Protein AF-A0A5D2IYI6-F1 (afdb_monomer_lite)

InterPro domains:
  IPR044974 Disease resistance protein, plants [PTHR11017] (22-110)

Organism: Gossypium tomentosum (NCBI:txid34277)

Secondary structure (DSSP, 8-state):
--------------------------HHHHTT-TT--EEE---SSS-TT-----TT--EEE-TT---SS--TT--GGG--EEE-TT---S-S-SS----TT--EEE-TT-

Structure (mmCIF, N/CA/C/O backbone):
data_AF-A0A5D2IYI6-F1
#
_entry.id   AF-A0A5D2IYI6-F1
#
loop_
_atom_site.group_PDB
_atom_site.id
_atom_site.type_symbol
_atom_site.label_atom_id
_atom_site.label_alt_id
_atom_site.label_comp_id
_atom_site.label_asym_id
_atom_site.label_entity_id
_atom_site.label_seq_id
_atom_site.pdbx_PDB_ins_code
_atom_site.Cartn_x
_atom_site.Cartn_y
_atom_site.Cartn_z
_atom_site.occupancy
_atom_site.B_iso_or_equiv
_atom_site.auth_seq_id
_atom_site.auth_comp_id
_atom_site.auth_asym_id
_atom_site.auth_atom_id
_atom_site.pdbx_PDB_model_num
ATOM 1 N N . MET A 1 1 ? 43.545 -12.177 -35.661 1.00 38.75 1 MET A N 1
ATOM 2 C CA . MET A 1 1 ? 42.371 -11.361 -36.034 1.00 38.75 1 MET A CA 1
ATOM 3 C C . MET A 1 1 ? 41.177 -12.155 -35.568 1.00 38.75 1 MET A C 1
ATOM 5 O O . MET A 1 1 ? 40.754 -13.066 -36.266 1.00 38.75 1 MET A O 1
ATOM 9 N N . ASP A 1 2 ? 40.765 -11.906 -34.332 1.00 33.88 2 ASP A N 1
ATOM 10 C CA . ASP A 1 2 ? 39.723 -12.679 -33.669 1.00 33.88 2 ASP A CA 1
ATOM 11 C C . ASP A 1 2 ? 38.344 -12.207 -34.122 1.00 33.88 2 ASP A C 1
ATOM 13 O O . ASP A 1 2 ? 38.047 -11.012 -34.151 1.00 33.88 2 ASP A O 1
ATOM 17 N N . VAL A 1 3 ? 37.524 -13.179 -34.503 1.00 37.53 3 VAL A N 1
ATOM 18 C CA . VAL A 1 3 ? 36.085 -13.038 -34.691 1.00 37.53 3 VAL A CA 1
ATOM 19 C C . VAL A 1 3 ? 35.452 -13.294 -33.328 1.00 37.53 3 VAL A C 1
ATOM 21 O O . VAL A 1 3 ? 35.581 -14.400 -32.815 1.00 37.53 3 VAL A O 1
ATOM 24 N N . VAL A 1 4 ? 34.769 -12.302 -32.754 1.00 38.34 4 VAL A N 1
ATOM 25 C CA . VAL A 1 4 ? 33.789 -12.518 -31.678 1.00 38.34 4 VAL A CA 1
ATOM 26 C C . VAL A 1 4 ? 32.551 -11.664 -31.952 1.00 38.34 4 VAL A C 1
ATOM 28 O O . VAL A 1 4 ? 32.621 -10.567 -32.504 1.00 38.34 4 VAL A O 1
ATOM 31 N N . GLU A 1 5 ? 31.426 -12.287 -31.641 1.00 35.78 5 GLU A N 1
ATOM 32 C CA . GLU A 1 5 ? 30.071 -12.118 -32.137 1.00 35.78 5 GLU A CA 1
ATOM 33 C C . GLU A 1 5 ? 29.397 -10.783 -31.785 1.00 35.78 5 GLU A C 1
ATOM 35 O O . GLU A 1 5 ? 29.663 -10.150 -30.765 1.00 35.78 5 GLU A O 1
ATOM 40 N N . LYS A 1 6 ? 28.471 -10.376 -32.662 1.00 36.03 6 LYS A N 1
ATOM 41 C CA . LYS A 1 6 ? 27.509 -9.299 -32.426 1.00 36.03 6 LYS A CA 1
ATOM 42 C C . LYS A 1 6 ? 26.462 -9.771 -31.417 1.00 36.03 6 LYS A C 1
ATOM 44 O O . LYS A 1 6 ? 25.656 -10.634 -31.749 1.00 36.03 6 LYS A O 1
ATOM 49 N N . GLU A 1 7 ? 26.403 -9.138 -30.253 1.00 35.69 7 GLU A N 1
ATOM 50 C CA . GLU A 1 7 ? 25.187 -9.137 -29.439 1.00 35.69 7 GLU A CA 1
ATOM 51 C C . GLU A 1 7 ? 24.286 -7.974 -29.875 1.00 35.69 7 GLU A C 1
ATOM 53 O O . GLU A 1 7 ? 24.538 -6.803 -29.584 1.00 35.69 7 GLU A O 1
ATOM 58 N N . GLU A 1 8 ? 23.224 -8.306 -30.608 1.00 44.66 8 GLU A N 1
ATOM 59 C CA . GLU A 1 8 ? 22.099 -7.411 -30.867 1.00 44.66 8 GLU A CA 1
ATOM 60 C C . GLU A 1 8 ? 21.255 -7.284 -29.593 1.00 44.66 8 GLU A C 1
ATOM 62 O O . GLU A 1 8 ? 20.303 -8.029 -29.364 1.00 44.66 8 GLU A O 1
ATOM 67 N N . THR A 1 9 ? 21.591 -6.316 -28.743 1.00 38.66 9 THR A N 1
ATOM 68 C CA . THR A 1 9 ? 20.675 -5.878 -27.688 1.00 38.66 9 THR A CA 1
ATOM 69 C C . THR A 1 9 ? 19.646 -4.940 -28.314 1.00 38.66 9 THR A C 1
ATOM 71 O O . THR A 1 9 ? 19.942 -3.809 -28.697 1.00 38.66 9 THR A O 1
ATOM 74 N N . LEU A 1 10 ? 18.416 -5.434 -28.484 1.00 42.59 10 LEU A N 1
ATOM 75 C CA . LEU A 1 10 ? 17.282 -4.612 -28.902 1.00 42.59 10 LEU A CA 1
ATOM 76 C C . LEU A 1 10 ? 17.174 -3.405 -27.954 1.00 42.59 10 LEU A C 1
ATOM 78 O O . LEU A 1 10 ? 17.093 -3.615 -26.740 1.00 42.59 10 LEU A O 1
ATOM 82 N N . PRO A 1 11 ? 17.149 -2.156 -28.456 1.00 41.75 11 PRO A N 1
ATOM 83 C CA . PRO A 1 11 ? 16.987 -0.995 -27.600 1.00 41.75 11 PRO A CA 1
ATOM 84 C C . PRO A 1 11 ? 15.583 -1.051 -27.003 1.00 41.75 11 PRO A C 1
ATOM 86 O O . PRO A 1 11 ? 14.588 -0.725 -27.653 1.00 41.75 11 PRO A O 1
ATOM 89 N N . PHE A 1 12 ? 15.497 -1.502 -25.751 1.00 47.94 12 PHE A N 1
ATOM 90 C CA . PHE A 1 12 ? 14.331 -1.293 -24.912 1.00 47.94 12 PHE A CA 1
ATOM 91 C C . PHE A 1 12 ? 14.105 0.212 -24.893 1.00 47.94 12 PHE A C 1
ATOM 93 O O . PHE A 1 12 ? 14.939 0.927 -24.352 1.00 47.94 12 PHE A O 1
ATOM 100 N N . LEU A 1 13 ? 13.053 0.666 -25.579 1.00 42.62 13 LEU A N 1
ATOM 101 C CA . LEU A 1 13 ? 12.729 2.061 -25.871 1.00 42.62 13 LEU A CA 1
ATOM 102 C C . LEU A 1 13 ? 13.148 2.997 -24.733 1.00 42.62 13 LEU A C 1
ATOM 104 O O . LEU A 1 13 ? 12.374 3.265 -23.808 1.00 42.62 13 LEU A O 1
ATOM 108 N N . GLU A 1 14 ? 14.365 3.532 -24.822 1.00 41.06 14 GLU A N 1
ATOM 109 C CA . GLU A 1 14 ? 14.847 4.567 -23.924 1.00 41.06 14 GLU A CA 1
ATOM 110 C C . GLU A 1 14 ? 14.229 5.867 -24.427 1.00 41.06 14 GLU A C 1
ATOM 112 O O . GLU A 1 14 ? 14.829 6.718 -25.081 1.00 41.06 14 GLU A O 1
ATOM 117 N N . THR A 1 15 ? 12.916 5.937 -24.224 1.00 43.59 15 THR A N 1
ATOM 118 C CA . THR A 1 15 ? 12.101 7.075 -24.596 1.00 43.59 15 THR A CA 1
ATOM 119 C C . THR A 1 15 ? 12.591 8.193 -23.699 1.00 43.59 15 THR A C 1
ATOM 121 O O . THR A 1 15 ? 12.382 8.147 -22.487 1.00 43.59 15 THR A O 1
ATOM 124 N N . LYS A 1 16 ? 13.321 9.145 -24.284 1.00 44.69 16 LYS A N 1
ATOM 125 C CA . LYS A 1 16 ? 13.844 10.343 -23.627 1.00 44.69 16 LYS A CA 1
ATOM 126 C C . LYS A 1 16 ? 12.696 11.024 -22.875 1.00 44.69 16 LYS A C 1
ATOM 128 O O . LYS A 1 16 ? 11.877 11.712 -23.477 1.00 44.69 16 LYS A O 1
ATOM 133 N N . ARG A 1 17 ? 12.593 10.754 -21.569 1.00 51.78 17 ARG A N 1
ATOM 134 C CA . ARG A 1 17 ? 11.509 11.250 -20.718 1.00 51.78 17 ARG A CA 1
ATOM 135 C C . ARG A 1 17 ? 11.714 12.746 -20.530 1.00 51.78 17 ARG A C 1
ATOM 137 O O . ARG A 1 17 ? 12.689 13.167 -19.910 1.00 51.78 17 ARG A O 1
ATOM 144 N N . GLU A 1 18 ? 10.806 13.548 -21.074 1.00 49.91 18 GLU A N 1
ATOM 145 C CA . GLU A 1 18 ? 10.661 14.942 -20.661 1.00 49.91 18 GLU A CA 1
ATOM 146 C C . GLU A 1 18 ? 10.465 15.002 -19.141 1.00 49.91 18 GLU A C 1
ATOM 148 O O . GLU A 1 18 ? 9.855 14.110 -18.544 1.00 49.91 18 GLU A O 1
ATOM 153 N N . SER A 1 19 ? 11.014 16.036 -18.501 1.00 53.44 19 SER A N 1
ATOM 154 C CA . SER A 1 19 ? 10.959 16.194 -17.051 1.00 53.44 19 SER A CA 1
ATOM 155 C C . SER A 1 19 ? 9.503 16.190 -16.569 1.00 53.44 19 SER A C 1
ATOM 157 O O . SER A 1 19 ? 8.701 17.090 -16.813 1.00 53.44 19 SER A O 1
ATOM 159 N N . SER A 1 20 ? 9.150 15.101 -15.893 1.00 53.44 20 SER A N 1
ATOM 160 C CA . SER A 1 20 ? 7.797 14.775 -15.469 1.00 53.44 20 SER A CA 1
ATOM 161 C C . SER A 1 20 ? 7.218 15.841 -14.535 1.00 53.44 20 SER A C 1
ATOM 163 O O . SER A 1 20 ? 7.821 16.160 -13.506 1.00 53.44 20 SER A O 1
ATOM 165 N N . LYS A 1 21 ? 5.988 16.302 -14.806 1.00 48.00 21 LYS A N 1
ATOM 166 C CA . LYS A 1 21 ? 5.118 16.861 -13.759 1.00 48.00 21 LYS A CA 1
ATOM 167 C C . LYS A 1 21 ? 4.934 15.776 -12.699 1.00 48.00 21 LYS A C 1
ATOM 169 O O . LYS A 1 21 ? 4.194 14.823 -12.922 1.00 48.00 21 LYS A O 1
ATOM 174 N N . MET A 1 22 ? 5.667 15.894 -11.596 1.00 48.09 22 MET A N 1
ATOM 175 C CA . MET A 1 22 ? 5.632 14.968 -10.468 1.00 48.09 22 MET A CA 1
ATOM 176 C C . MET A 1 22 ? 4.182 14.829 -9.990 1.00 48.09 22 MET A C 1
ATOM 178 O O . MET A 1 22 ? 3.576 15.852 -9.655 1.00 48.09 22 MET A O 1
ATOM 182 N N . LEU A 1 23 ? 3.624 13.607 -9.917 1.00 55.88 23 LEU A N 1
ATOM 183 C CA . LEU A 1 23 ? 2.430 13.371 -9.095 1.00 55.88 23 LEU A CA 1
ATOM 184 C C . LEU A 1 23 ? 2.854 13.528 -7.638 1.00 55.88 23 LEU A C 1
ATOM 186 O O . LEU A 1 23 ? 3.162 12.586 -6.911 1.00 55.88 23 LEU A O 1
ATOM 190 N N . ASN A 1 24 ? 2.955 14.783 -7.244 1.00 55.03 24 ASN A N 1
ATOM 191 C CA . ASN A 1 24 ? 3.388 15.172 -5.941 1.00 55.03 24 ASN A CA 1
ATOM 192 C C . ASN A 1 24 ? 2.163 15.067 -5.044 1.00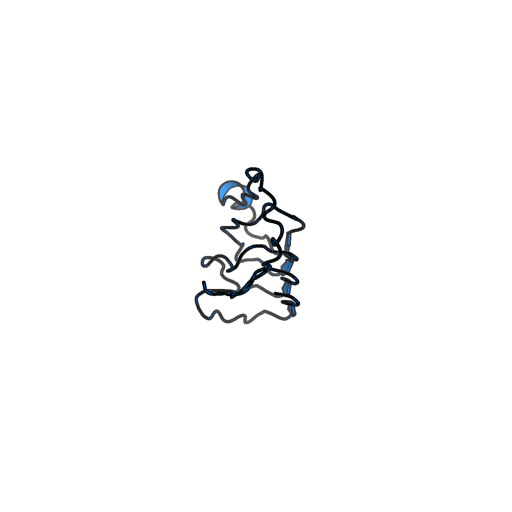 55.03 24 ASN A C 1
ATOM 194 O O . ASN A 1 24 ? 1.480 16.061 -4.799 1.00 55.03 24 ASN A O 1
ATOM 198 N N . LEU A 1 25 ? 1.896 13.861 -4.533 1.00 59.59 25 LEU A N 1
ATOM 199 C CA . LEU A 1 25 ? 1.075 13.688 -3.333 1.00 59.59 25 LEU A CA 1
ATOM 200 C C . LEU A 1 25 ? 1.858 14.238 -2.126 1.00 59.59 25 LEU A C 1
ATOM 202 O O . LEU A 1 25 ? 2.089 13.539 -1.141 1.00 59.59 25 LEU A O 1
ATOM 206 N N . ARG A 1 26 ? 2.361 15.477 -2.253 1.00 54.03 26 ARG A N 1
ATOM 207 C CA . ARG A 1 26 ? 3.092 16.197 -1.223 1.00 54.03 26 ARG A CA 1
ATOM 208 C C . ARG A 1 26 ? 2.184 16.165 -0.011 1.00 54.03 26 ARG A C 1
ATOM 210 O O . ARG A 1 26 ? 0.979 16.416 -0.128 1.00 54.03 26 ARG A O 1
ATOM 217 N N . VAL A 1 27 ? 2.780 15.823 1.123 1.00 55.66 27 VAL A N 1
ATOM 218 C CA . VAL A 1 27 ? 2.101 15.732 2.414 1.00 55.66 27 VAL A CA 1
ATOM 219 C C . VAL A 1 27 ? 1.186 16.941 2.600 1.00 55.66 27 VAL A C 1
ATOM 221 O O . VAL A 1 27 ? 0.050 16.777 2.996 1.00 55.66 27 VAL A O 1
ATOM 224 N N . ASP A 1 28 ? 1.583 18.134 2.175 1.00 59.44 28 ASP A N 1
ATOM 225 C CA . ASP A 1 28 ? 0.810 19.364 2.363 1.00 59.44 28 ASP A CA 1
ATOM 226 C C . ASP A 1 28 ? -0.551 19.371 1.637 1.00 59.44 28 ASP A C 1
ATOM 228 O O . ASP A 1 28 ? -1.544 19.820 2.207 1.00 59.44 28 ASP A O 1
ATOM 232 N N . THR A 1 29 ? -0.639 18.827 0.415 1.00 62.03 29 THR A N 1
ATOM 233 C CA . THR A 1 29 ? -1.886 18.828 -0.375 1.00 62.03 29 THR A CA 1
ATOM 234 C C . THR A 1 29 ? -2.888 17.803 0.148 1.00 62.03 29 THR A C 1
ATOM 236 O O . THR A 1 29 ? -4.086 18.075 0.188 1.00 62.03 29 THR A O 1
ATOM 239 N N . PHE A 1 30 ? -2.407 16.641 0.596 1.00 66.25 30 PHE A N 1
ATOM 240 C CA . PHE A 1 30 ? -3.275 15.539 1.014 1.00 66.25 30 PHE A CA 1
ATOM 241 C C . PHE A 1 30 ? -3.251 15.243 2.519 1.00 66.25 30 PHE A C 1
ATOM 243 O O . PHE A 1 30 ? -4.021 14.408 2.980 1.00 66.25 30 PHE A O 1
ATOM 250 N N . SER A 1 31 ? -2.453 15.947 3.322 1.00 67.38 31 SER A N 1
ATOM 251 C CA . SER A 1 31 ? -2.386 15.788 4.791 1.00 67.38 31 SER A CA 1
ATOM 252 C C . SER A 1 31 ? -3.741 15.986 5.460 1.00 67.38 31 SER A C 1
ATOM 254 O O . SER A 1 31 ? -4.010 15.417 6.518 1.00 67.38 31 SER A O 1
ATOM 256 N N . LYS A 1 32 ? -4.617 16.779 4.833 1.00 72.69 32 LYS A N 1
ATOM 257 C CA . LYS A 1 32 ? -5.996 16.990 5.280 1.00 72.69 32 LYS A CA 1
ATOM 258 C C . LYS A 1 32 ? -6.907 15.794 4.976 1.00 72.69 32 LYS A C 1
ATOM 260 O O . LYS A 1 32 ? -7.912 15.613 5.657 1.00 72.69 32 LYS A O 1
ATOM 265 N N . MET A 1 33 ? -6.553 14.939 4.016 1.00 79.88 33 MET A N 1
ATOM 266 C CA . MET A 1 33 ? -7.313 13.750 3.610 1.00 79.88 33 MET A CA 1
ATOM 267 C C . MET A 1 33 ? -6.964 12.535 4.479 1.00 79.88 33 MET A C 1
ATOM 269 O O . MET A 1 33 ? -6.586 11.474 3.990 1.00 79.88 33 MET A O 1
ATOM 273 N N . LYS A 1 34 ? -7.123 12.689 5.797 1.00 78.06 34 LYS A N 1
ATOM 274 C CA . LYS A 1 34 ? -6.786 11.658 6.795 1.00 78.06 34 LYS A CA 1
ATOM 275 C C . LYS A 1 34 ? -7.591 10.364 6.639 1.00 78.06 34 LYS A C 1
ATOM 277 O O . LYS A 1 34 ? -7.131 9.313 7.054 1.00 78.06 34 LYS A O 1
ATOM 282 N N . ASN A 1 35 ? -8.759 10.442 6.003 1.00 86.50 35 ASN A N 1
ATOM 283 C CA . ASN A 1 35 ? -9.688 9.325 5.832 1.00 86.50 35 ASN A CA 1
ATOM 284 C C . ASN A 1 35 ? -9.703 8.780 4.396 1.00 86.50 35 ASN A C 1
ATOM 286 O O . ASN A 1 35 ? -10.723 8.245 3.957 1.00 86.50 35 ASN A O 1
ATOM 290 N N . LEU A 1 36 ? -8.627 8.955 3.618 1.00 89.69 36 LEU A N 1
ATOM 291 C CA . LEU A 1 36 ? -8.581 8.381 2.276 1.00 89.69 36 LEU A CA 1
ATOM 292 C C . LEU A 1 36 ? -8.478 6.854 2.367 1.00 89.69 36 LEU A C 1
ATOM 294 O O . LEU A 1 36 ? -7.457 6.308 2.773 1.00 89.69 36 LEU A O 1
ATOM 298 N N . ARG A 1 37 ? -9.551 6.170 1.961 1.00 94.94 37 ARG A N 1
ATOM 299 C CA . ARG A 1 37 ? -9.655 4.702 2.031 1.00 94.94 37 ARG A CA 1
ATOM 300 C C . ARG A 1 37 ? -9.454 4.019 0.685 1.00 94.94 37 ARG A C 1
ATOM 302 O O . ARG A 1 37 ? -9.133 2.836 0.662 1.00 94.94 37 ARG A O 1
ATOM 309 N N . LEU A 1 38 ? -9.648 4.735 -0.418 1.00 95.38 38 LEU A N 1
ATOM 310 C CA . LEU A 1 38 ? -9.548 4.202 -1.773 1.00 95.38 38 LEU A CA 1
ATOM 311 C C . LEU A 1 38 ? -8.624 5.105 -2.587 1.00 95.38 38 LEU A C 1
ATOM 313 O O . LEU A 1 38 ? -8.854 6.311 -2.661 1.00 95.38 38 LEU A O 1
ATOM 317 N N . LEU A 1 39 ? -7.603 4.517 -3.202 1.00 91.19 39 LEU A N 1
ATOM 318 C CA . LEU A 1 39 ? -6.694 5.205 -4.107 1.00 91.19 39 LEU A CA 1
ATOM 319 C C . LEU A 1 39 ? -6.585 4.392 -5.389 1.00 91.19 39 LEU A C 1
ATOM 321 O O . LEU A 1 39 ? -6.141 3.244 -5.370 1.00 91.19 39 LEU A O 1
ATOM 325 N N . LYS A 1 40 ? -6.985 5.012 -6.497 1.00 91.38 40 LYS A N 1
ATOM 326 C CA . LYS A 1 40 ? -6.805 4.476 -7.840 1.00 91.38 40 LYS A CA 1
ATOM 327 C C . LYS A 1 40 ? -5.938 5.428 -8.646 1.00 91.38 40 LYS A C 1
ATOM 329 O O . LYS A 1 40 ? -6.289 6.595 -8.806 1.00 91.38 40 LYS A O 1
ATOM 334 N N . VAL A 1 41 ? -4.815 4.930 -9.144 1.00 86.69 41 VAL A N 1
ATOM 335 C CA . VAL A 1 41 ? -3.857 5.698 -9.937 1.00 86.69 41 VAL A CA 1
ATOM 336 C C . VAL A 1 41 ? -3.966 5.248 -11.389 1.00 86.69 41 VAL A C 1
ATOM 338 O O . VAL A 1 41 ? -3.667 4.107 -11.723 1.00 86.69 41 VAL A O 1
ATOM 341 N N . LEU A 1 42 ? -4.417 6.159 -12.252 1.00 82.56 42 LEU A N 1
ATOM 342 C CA . LEU A 1 42 ? -4.628 5.927 -13.689 1.00 82.56 42 LEU A CA 1
ATOM 343 C C . LEU A 1 42 ? -3.508 6.519 -14.566 1.00 82.56 42 LEU A C 1
ATOM 345 O O . LEU A 1 42 ? -3.684 6.694 -15.768 1.00 82.56 42 LEU A O 1
ATOM 349 N N . CYS A 1 43 ? -2.377 6.904 -13.973 1.00 69.25 43 CYS A N 1
ATOM 350 C CA . CYS A 1 43 ? -1.342 7.669 -14.663 1.00 69.25 43 CYS A CA 1
ATOM 351 C C . CYS A 1 43 ? -0.356 6.757 -15.407 1.00 69.25 43 CYS A C 1
ATOM 353 O O . CYS A 1 43 ? 0.196 5.836 -14.811 1.00 69.25 43 CYS A O 1
ATOM 355 N N . LEU A 1 44 ? -0.108 7.060 -16.684 1.00 60.69 44 LEU A N 1
ATOM 356 C CA . LEU A 1 44 ? 0.700 6.238 -17.589 1.00 60.69 44 LEU A CA 1
ATOM 357 C C . LEU A 1 44 ? 2.211 6.539 -17.569 1.00 60.69 44 LEU A C 1
ATOM 359 O O . LEU A 1 44 ? 2.959 5.747 -18.131 1.00 60.69 44 LEU A O 1
ATOM 363 N N . SER A 1 45 ? 2.693 7.637 -16.964 1.00 59.78 45 SER A N 1
ATOM 364 C CA . SER A 1 45 ? 4.117 7.997 -17.147 1.00 59.78 45 SER A CA 1
ATOM 365 C C . SER A 1 45 ? 4.820 8.835 -16.065 1.00 59.78 45 SER A C 1
ATOM 367 O O . SER A 1 45 ? 6.012 9.087 -16.212 1.00 59.78 45 SER A O 1
ATOM 369 N N . ASN A 1 46 ? 4.153 9.302 -14.996 1.00 60.00 46 ASN A N 1
ATOM 370 C CA . ASN A 1 46 ? 4.731 10.354 -14.127 1.00 60.00 46 ASN A CA 1
ATOM 371 C C . ASN A 1 46 ? 4.545 10.140 -12.603 1.00 60.00 46 ASN A C 1
ATOM 373 O O . ASN A 1 46 ? 4.587 11.101 -11.826 1.00 60.00 46 ASN A O 1
ATOM 377 N N . CYS A 1 47 ? 4.304 8.906 -12.148 1.00 65.06 47 CYS A N 1
ATOM 378 C CA . CYS A 1 47 ? 4.070 8.608 -10.721 1.00 65.06 47 CYS A CA 1
ATOM 379 C C . CYS A 1 47 ? 5.263 7.935 -10.025 1.00 65.06 47 CYS A C 1
ATOM 381 O O . CYS A 1 47 ? 5.124 7.386 -8.934 1.00 65.06 47 CYS A O 1
ATOM 383 N N . ASP A 1 48 ? 6.439 8.016 -10.638 1.00 63.59 48 ASP A N 1
ATOM 384 C CA . ASP A 1 48 ? 7.652 7.267 -10.286 1.00 63.59 48 ASP A CA 1
ATOM 385 C C . ASP A 1 48 ? 8.237 7.668 -8.922 1.00 63.59 48 ASP A C 1
ATOM 387 O O . ASP A 1 48 ? 9.126 7.003 -8.400 1.00 63.59 48 ASP A O 1
ATOM 391 N N . ASN A 1 49 ? 7.737 8.753 -8.324 1.00 64.69 49 ASN A N 1
ATOM 392 C CA . ASN A 1 49 ? 8.258 9.315 -7.081 1.00 64.69 49 ASN A CA 1
ATOM 393 C C . ASN A 1 49 ? 7.171 9.485 -6.009 1.00 64.69 49 ASN A C 1
ATOM 395 O O . ASN A 1 49 ? 7.098 10.520 -5.340 1.00 64.69 49 ASN A O 1
ATOM 399 N N . LEU A 1 50 ? 6.296 8.485 -5.852 1.00 72.69 50 LEU A N 1
ATOM 400 C CA . LEU A 1 50 ? 5.343 8.470 -4.747 1.00 72.69 50 LEU A CA 1
ATOM 401 C C . LEU A 1 50 ? 6.080 8.264 -3.416 1.00 72.69 50 LEU A C 1
ATOM 403 O O . LEU A 1 50 ? 6.608 7.191 -3.146 1.00 72.69 50 LEU A O 1
ATOM 407 N N . LYS A 1 51 ? 6.079 9.292 -2.562 1.00 73.69 51 LYS A N 1
ATOM 408 C CA . LYS A 1 51 ? 6.774 9.275 -1.260 1.00 73.69 51 LYS A CA 1
ATOM 409 C C . LYS A 1 51 ? 5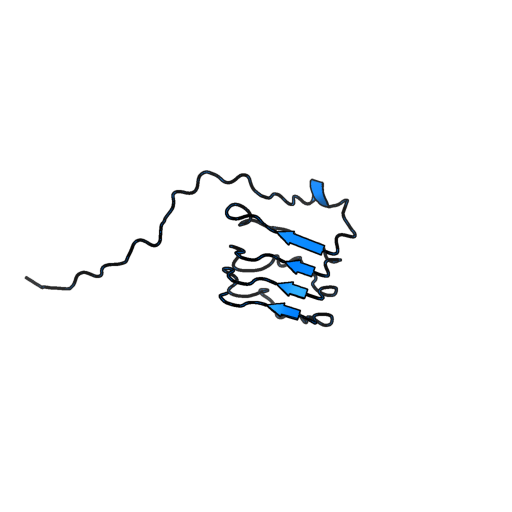.870 8.963 -0.065 1.00 73.69 51 LYS A C 1
ATOM 411 O O . LYS A 1 51 ? 6.363 8.832 1.054 1.00 73.69 51 LYS A O 1
ATOM 416 N N . TYR A 1 52 ? 4.556 8.902 -0.273 1.00 80.19 52 TYR A N 1
ATOM 417 C CA . TYR A 1 52 ? 3.586 8.776 0.809 1.00 80.19 52 TYR A CA 1
ATOM 418 C C . TYR A 1 52 ? 2.334 8.012 0.371 1.00 80.19 52 TYR A C 1
ATOM 420 O O . TYR A 1 52 ? 1.825 8.217 -0.729 1.00 80.19 52 TYR A O 1
ATOM 428 N N . LEU A 1 53 ? 1.832 7.163 1.267 1.00 86.19 53 LEU A N 1
ATOM 429 C CA . LEU A 1 53 ? 0.529 6.504 1.196 1.00 86.19 53 LEU A CA 1
ATOM 430 C C . LEU A 1 53 ? -0.191 6.700 2.537 1.00 86.19 53 LEU A C 1
ATOM 432 O O . LEU A 1 53 ? 0.446 6.823 3.580 1.00 86.19 53 LEU A O 1
ATOM 436 N N . PHE A 1 54 ? -1.520 6.726 2.503 1.00 87.12 54 PHE A N 1
ATOM 437 C CA . PHE A 1 54 ? -2.364 6.990 3.670 1.00 87.12 54 PHE A CA 1
ATOM 438 C C . PHE A 1 54 ? -2.546 5.723 4.503 1.00 87.12 54 PHE A C 1
ATOM 440 O O . PHE A 1 54 ? -2.929 4.694 3.961 1.00 87.12 54 PHE A O 1
ATOM 447 N N . ASN A 1 55 ? -2.365 5.794 5.819 1.00 89.44 55 ASN A N 1
ATOM 448 C CA . ASN A 1 55 ? -2.487 4.614 6.691 1.00 89.44 55 ASN A CA 1
ATOM 449 C C . ASN A 1 55 ? -3.939 4.101 6.834 1.00 89.44 55 ASN A C 1
ATOM 451 O O . ASN A 1 55 ? -4.169 2.947 7.186 1.00 89.44 55 ASN A O 1
ATOM 455 N N . GLU A 1 56 ? -4.936 4.927 6.499 1.00 92.31 56 GLU A N 1
ATOM 456 C CA . GLU A 1 56 ? -6.350 4.519 6.430 1.00 92.31 56 GLU A CA 1
ATOM 457 C C . GLU A 1 56 ? -6.727 3.848 5.098 1.00 92.31 56 GLU A C 1
ATOM 459 O O . GLU A 1 56 ? -7.885 3.464 4.885 1.00 92.31 56 GLU A O 1
ATOM 464 N N . LEU A 1 57 ? -5.762 3.689 4.184 1.00 93.88 57 LEU A N 1
ATOM 465 C CA . LEU A 1 57 ? -6.003 3.125 2.867 1.00 93.88 57 LEU A CA 1
ATOM 466 C C . LEU A 1 57 ? -6.411 1.653 2.969 1.00 93.88 57 LEU A C 1
ATOM 468 O O . LEU A 1 57 ? -5.713 0.816 3.535 1.00 93.88 57 LEU A O 1
ATOM 472 N N . ARG A 1 58 ? -7.554 1.333 2.364 1.00 97.38 58 ARG A N 1
ATOM 473 C CA . ARG A 1 58 ? -8.116 -0.019 2.275 1.00 97.38 58 ARG A CA 1
ATOM 474 C C . ARG A 1 58 ? -7.965 -0.619 0.886 1.00 97.38 58 ARG A C 1
ATOM 476 O O . ARG A 1 58 ? -7.928 -1.838 0.769 1.00 97.38 58 ARG A O 1
ATOM 483 N N . LEU A 1 59 ? -7.885 0.205 -0.152 1.00 97.81 59 LEU A N 1
ATOM 484 C CA . LEU A 1 59 ? -7.683 -0.246 -1.524 1.00 97.81 59 LEU A CA 1
ATOM 485 C C . LEU A 1 59 ? -6.641 0.622 -2.213 1.00 97.81 59 LEU A C 1
ATOM 487 O O . LEU A 1 59 ? -6.799 1.842 -2.277 1.00 97.81 59 LEU A O 1
ATOM 491 N N . LEU A 1 60 ? -5.628 -0.038 -2.768 1.00 94.81 60 LEU A N 1
ATOM 492 C CA . LEU A 1 60 ? -4.670 0.547 -3.695 1.00 94.81 60 LEU A CA 1
ATOM 493 C C . LEU A 1 60 ? -4.806 -0.149 -5.050 1.00 94.81 60 LEU A C 1
ATOM 495 O O . LEU A 1 60 ? -4.494 -1.333 -5.160 1.00 94.81 60 LEU A O 1
ATOM 499 N N . ASP A 1 61 ? -5.264 0.584 -6.062 1.00 94.69 61 ASP A N 1
ATOM 500 C CA . ASP A 1 61 ? -5.294 0.150 -7.462 1.00 94.69 61 ASP A CA 1
ATOM 501 C C . ASP A 1 61 ? -4.324 1.005 -8.273 1.00 94.69 61 ASP A C 1
ATOM 503 O O . ASP A 1 61 ? -4.556 2.191 -8.507 1.00 94.69 61 ASP A O 1
ATOM 507 N N . TRP A 1 62 ? -3.202 0.407 -8.654 1.00 91.62 62 TRP A N 1
ATOM 508 C CA . TRP A 1 62 ? -2.127 1.081 -9.362 1.00 91.62 62 TRP A CA 1
ATOM 509 C C . TRP A 1 62 ? -1.484 0.149 -10.389 1.00 91.62 62 TRP A C 1
ATOM 511 O O . TRP A 1 62 ? -0.323 -0.254 -10.297 1.00 91.62 62 TRP A O 1
ATOM 521 N N . LYS A 1 63 ? -2.280 -0.199 -11.400 1.00 89.69 63 LYS A N 1
ATOM 522 C CA . LYS A 1 63 ? -1.811 -0.911 -12.590 1.00 89.69 63 LYS A CA 1
ATOM 523 C C . LYS A 1 63 ? -0.704 -0.116 -13.294 1.00 89.69 63 LYS A C 1
ATOM 525 O O . LYS A 1 63 ? -0.829 1.098 -13.436 1.00 89.69 63 LYS A O 1
ATOM 530 N N . GLY A 1 64 ? 0.350 -0.785 -13.762 1.00 88.19 64 GLY A N 1
ATOM 531 C CA . GLY A 1 64 ? 1.435 -0.091 -14.471 1.00 88.19 64 GLY A CA 1
ATOM 532 C C . GLY A 1 64 ? 2.379 0.701 -13.565 1.00 88.19 64 GLY A C 1
ATOM 533 O O . GLY A 1 64 ? 3.130 1.534 -14.061 1.00 88.19 64 GLY A O 1
ATOM 534 N N . CYS A 1 65 ? 2.315 0.514 -12.241 1.00 86.62 65 CYS A N 1
ATOM 535 C CA . CYS A 1 65 ? 3.148 1.263 -11.305 1.00 86.62 65 CYS A CA 1
ATOM 536 C C . CYS A 1 65 ? 4.642 1.086 -11.622 1.00 86.62 65 CYS A C 1
ATOM 538 O O . CYS A 1 65 ? 5.121 -0.038 -11.707 1.00 86.62 65 CYS A O 1
ATOM 540 N N . LEU A 1 66 ? 5.379 2.190 -11.762 1.00 85.19 66 LEU A N 1
ATOM 541 C CA . LEU A 1 66 ? 6.803 2.173 -12.116 1.00 85.19 66 LEU A CA 1
ATOM 542 C C . LEU A 1 66 ? 7.739 2.109 -10.892 1.00 85.19 66 LEU A C 1
ATOM 544 O O . LEU A 1 66 ? 8.959 2.123 -11.048 1.00 85.19 66 LEU A O 1
ATOM 548 N N . VAL A 1 67 ? 7.196 2.051 -9.668 1.00 84.81 67 VAL A N 1
ATOM 549 C CA . VAL A 1 67 ? 8.014 1.975 -8.448 1.00 84.81 67 VAL A CA 1
ATOM 550 C C . VAL A 1 67 ? 8.444 0.536 -8.166 1.00 84.81 67 VAL A C 1
ATOM 552 O O . VAL A 1 67 ? 7.656 -0.395 -8.312 1.00 84.81 67 VAL A O 1
ATOM 555 N N . ARG A 1 68 ? 9.683 0.367 -7.693 1.00 88.94 68 ARG A N 1
ATOM 556 C CA . ARG A 1 68 ? 10.238 -0.951 -7.331 1.00 88.94 68 ARG A CA 1
ATOM 557 C C . ARG A 1 68 ? 9.867 -1.415 -5.924 1.00 88.94 68 ARG A C 1
ATOM 559 O O . ARG A 1 68 ? 9.836 -2.614 -5.665 1.00 88.94 68 ARG A O 1
ATOM 566 N N . LEU A 1 69 ? 9.597 -0.461 -5.029 1.00 90.38 69 LEU A N 1
ATOM 567 C CA . LEU A 1 69 ? 9.249 -0.652 -3.617 1.00 90.38 69 LEU A CA 1
ATOM 568 C C . LEU A 1 69 ? 8.173 0.356 -3.208 1.00 90.38 69 LEU A C 1
ATOM 570 O O . LEU A 1 69 ? 8.239 1.522 -3.604 1.00 90.38 69 LEU A O 1
ATOM 574 N N . LEU A 1 70 ? 7.223 -0.059 -2.367 1.00 90.62 70 LEU A N 1
ATOM 575 C CA . LEU A 1 70 ? 6.276 0.875 -1.760 1.00 90.62 70 LEU A CA 1
ATOM 576 C C . LEU A 1 70 ? 6.966 1.718 -0.668 1.00 90.62 70 LEU A C 1
ATOM 578 O O . LEU A 1 70 ? 7.952 1.272 -0.065 1.00 90.62 70 LEU A O 1
ATOM 582 N N . PRO A 1 71 ? 6.447 2.926 -0.371 1.00 87.62 71 PRO A N 1
ATOM 583 C CA . PRO A 1 71 ? 6.996 3.791 0.669 1.00 87.62 71 PRO A CA 1
ATOM 584 C C . PRO A 1 71 ? 7.130 3.073 2.019 1.00 87.62 71 PRO A C 1
ATOM 586 O O . PRO A 1 71 ? 6.188 2.444 2.503 1.00 87.62 71 PRO A O 1
ATOM 589 N N . SER A 1 72 ? 8.300 3.179 2.655 1.00 87.56 72 SER A N 1
ATOM 590 C CA . SER A 1 72 ? 8.588 2.490 3.922 1.00 87.56 72 SER A CA 1
ATOM 591 C C . SER A 1 72 ? 7.771 3.015 5.104 1.00 87.56 72 SER A C 1
ATOM 593 O O . SER A 1 72 ? 7.570 2.275 6.065 1.00 87.56 72 SER A O 1
ATOM 595 N N . ASN A 1 73 ? 7.300 4.261 5.026 1.00 86.12 73 ASN A N 1
ATOM 596 C CA . ASN A 1 73 ? 6.441 4.916 6.014 1.00 86.12 73 ASN A CA 1
ATOM 597 C C . ASN A 1 73 ? 4.968 4.484 5.936 1.00 86.12 73 ASN A C 1
ATOM 599 O O . ASN A 1 73 ? 4.203 4.826 6.836 1.00 86.12 73 ASN A O 1
ATOM 603 N N . PHE A 1 74 ? 4.562 3.762 4.888 1.00 88.88 74 PHE A N 1
ATOM 604 C CA . PHE A 1 74 ? 3.199 3.264 4.767 1.00 88.88 74 PHE A CA 1
ATOM 605 C C . PHE A 1 74 ? 2.948 2.140 5.777 1.00 88.88 74 PHE A C 1
ATOM 607 O O . PHE A 1 74 ? 3.673 1.141 5.791 1.00 88.88 74 PHE A O 1
ATOM 614 N N . GLN A 1 75 ? 1.905 2.300 6.591 1.00 91.25 75 GLN A N 1
ATOM 615 C CA . GLN A 1 75 ? 1.417 1.285 7.524 1.00 91.25 75 GLN A CA 1
ATOM 616 C C . GLN A 1 75 ? 0.193 0.586 6.907 1.00 91.25 75 GLN A C 1
ATOM 618 O O . GLN A 1 75 ? -0.880 1.189 6.835 1.00 91.25 75 GLN A O 1
ATOM 623 N N . PRO A 1 76 ? 0.332 -0.655 6.401 1.00 92.75 76 PRO A N 1
ATOM 624 C CA . PRO A 1 76 ? -0.719 -1.322 5.637 1.00 92.75 76 PRO A CA 1
ATOM 625 C C . PRO A 1 76 ? -1.750 -2.058 6.513 1.00 92.75 76 PRO A C 1
ATOM 627 O O . PRO A 1 76 ? -2.482 -2.904 6.003 1.00 92.75 76 PRO A O 1
ATOM 630 N N . ASP A 1 77 ? -1.846 -1.755 7.812 1.00 94.12 77 ASP A N 1
ATOM 631 C CA . ASP A 1 77 ? -2.708 -2.456 8.781 1.00 94.12 77 ASP A CA 1
ATOM 632 C C . ASP A 1 77 ? -4.197 -2.455 8.401 1.00 94.12 77 ASP A C 1
ATOM 634 O O . ASP A 1 77 ? -4.963 -3.341 8.794 1.00 94.12 77 ASP A O 1
ATOM 638 N N . ASN A 1 78 ? -4.621 -1.458 7.620 1.00 95.50 78 ASN A N 1
ATOM 639 C CA . ASN A 1 78 ? -5.990 -1.304 7.137 1.00 95.50 78 ASN A CA 1
ATOM 640 C C . ASN A 1 78 ? -6.215 -1.791 5.700 1.00 95.50 78 ASN A C 1
ATOM 642 O O . ASN A 1 78 ? -7.363 -1.804 5.240 1.00 95.50 78 ASN A O 1
ATOM 646 N N . LEU A 1 79 ? -5.157 -2.213 5.005 1.00 97.44 79 LEU A N 1
ATOM 647 C CA . LEU A 1 79 ? -5.215 -2.567 3.595 1.00 97.44 79 LEU A CA 1
ATOM 648 C C . LEU A 1 79 ? -6.023 -3.853 3.393 1.00 97.44 79 LEU A C 1
ATOM 650 O O . LEU A 1 79 ? -5.759 -4.882 4.006 1.00 97.44 79 LEU A O 1
ATOM 654 N N . VAL A 1 80 ? -7.015 -3.788 2.508 1.00 98.50 80 VAL A N 1
ATOM 655 C CA . VAL A 1 80 ? -7.916 -4.897 2.162 1.00 98.50 80 VAL A CA 1
ATOM 656 C C . VAL A 1 80 ? -7.634 -5.416 0.756 1.00 98.50 80 VAL A C 1
ATO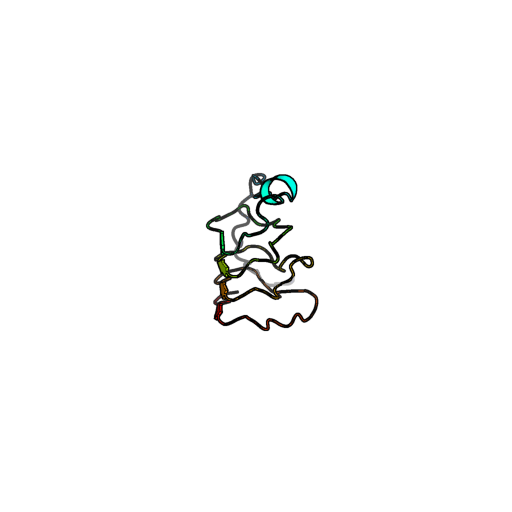M 658 O O . VAL A 1 80 ? -7.684 -6.625 0.538 1.00 98.50 80 VAL A O 1
ATOM 661 N N . ALA A 1 81 ? -7.326 -4.529 -0.190 1.00 98.56 81 ALA A N 1
ATOM 662 C CA . ALA A 1 81 ? -7.034 -4.886 -1.573 1.00 98.56 81 ALA A CA 1
ATOM 663 C C . ALA A 1 81 ? -5.783 -4.166 -2.091 1.00 98.56 81 ALA A C 1
ATOM 665 O O . ALA A 1 81 ? -5.674 -2.942 -1.990 1.00 98.56 81 ALA A O 1
ATOM 666 N N . LEU A 1 82 ? -4.871 -4.938 -2.682 1.00 97.38 82 LEU A N 1
ATOM 667 C CA . LEU A 1 82 ? -3.651 -4.453 -3.321 1.00 97.38 82 LEU A CA 1
ATOM 668 C C . LEU A 1 82 ? -3.604 -4.925 -4.776 1.00 97.38 82 LEU A C 1
ATOM 670 O O . LEU A 1 82 ? -3.367 -6.101 -5.044 1.00 97.38 82 LEU A O 1
ATOM 674 N N . LEU A 1 83 ? -3.841 -4.014 -5.715 1.00 97.25 83 LEU A N 1
ATOM 675 C CA . LE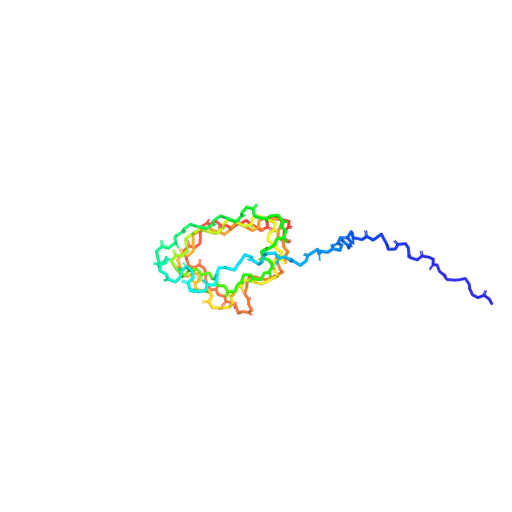U A 1 83 ? -3.897 -4.298 -7.146 1.00 97.25 83 LEU A CA 1
ATOM 676 C C . LEU A 1 83 ? -2.762 -3.543 -7.846 1.00 97.25 83 LEU A C 1
ATOM 678 O O . LEU A 1 83 ? -2.878 -2.358 -8.140 1.00 97.25 83 LEU A O 1
ATOM 682 N N . LEU A 1 84 ? -1.655 -4.239 -8.097 1.00 94.50 84 LEU A N 1
ATOM 683 C CA . LEU A 1 84 ? -0.438 -3.713 -8.723 1.00 94.50 84 LEU A CA 1
ATOM 684 C C . LEU A 1 84 ? -0.089 -4.485 -10.005 1.00 94.50 84 LEU A C 1
ATOM 686 O O . LEU A 1 84 ? 1.081 -4.666 -10.319 1.00 94.50 84 LEU A O 1
ATOM 690 N N . SER A 1 85 ? -1.075 -4.984 -10.750 1.00 94.50 85 SER A N 1
ATOM 691 C CA . SER A 1 85 ? -0.799 -5.752 -11.973 1.00 94.50 85 SER A CA 1
ATOM 692 C C . SER A 1 85 ? 0.023 -4.946 -12.987 1.00 94.50 85 SER A C 1
ATOM 694 O O . SER A 1 85 ? -0.236 -3.753 -13.174 1.00 94.50 85 SER A O 1
ATOM 696 N N . TYR A 1 86 ? 0.932 -5.615 -13.694 1.00 92.25 86 TYR A N 1
ATOM 697 C CA . TYR A 1 86 ? 1.811 -5.051 -14.718 1.00 92.25 86 TYR A CA 1
ATOM 698 C C . TYR A 1 86 ? 2.660 -3.888 -14.188 1.00 92.25 86 TYR A C 1
ATOM 700 O O . TYR A 1 86 ? 2.871 -2.907 -14.893 1.00 92.25 86 TYR A O 1
ATOM 708 N N . SER A 1 87 ? 3.047 -3.949 -12.913 1.00 89.69 87 SER A N 1
ATOM 709 C CA . SER A 1 87 ? 3.933 -2.967 -12.282 1.00 89.69 87 SER A CA 1
ATOM 710 C C . SER A 1 87 ? 5.399 -3.396 -12.375 1.00 89.69 87 SER A C 1
ATOM 712 O O . SER A 1 87 ? 5.697 -4.494 -12.810 1.00 89.69 87 SER A O 1
ATOM 714 N N . TYR A 1 88 ? 6.311 -2.531 -11.942 1.00 89.50 88 TYR A N 1
ATOM 715 C CA . TYR A 1 88 ? 7.747 -2.792 -11.800 1.00 89.50 88 TYR A CA 1
ATOM 716 C C . TYR A 1 88 ? 8.116 -3.146 -10.350 1.00 89.50 88 TYR A C 1
ATOM 718 O O . TYR A 1 88 ? 9.254 -2.941 -9.924 1.00 89.50 88 TYR A O 1
ATOM 726 N N . ILE A 1 89 ? 7.141 -3.598 -9.553 1.00 90.69 89 ILE A N 1
ATOM 727 C CA . ILE A 1 89 ? 7.344 -3.866 -8.131 1.00 90.69 89 ILE A CA 1
ATOM 728 C C . ILE A 1 89 ? 8.169 -5.149 -7.958 1.00 90.69 89 ILE A C 1
ATOM 730 O O . ILE A 1 89 ? 7.692 -6.253 -8.180 1.00 90.69 89 ILE A O 1
ATOM 734 N N . GLU A 1 90 ? 9.415 -5.011 -7.513 1.00 92.56 90 GLU A N 1
ATOM 735 C CA . GLU A 1 90 ? 10.294 -6.158 -7.244 1.00 92.56 90 GLU A CA 1
ATOM 736 C C . GLU A 1 90 ? 10.029 -6.727 -5.844 1.00 92.56 90 GLU A C 1
ATOM 738 O O . GLU A 1 90 ? 10.111 -7.929 -5.592 1.00 92.56 90 GLU A O 1
ATOM 743 N N . ARG A 1 91 ? 9.703 -5.841 -4.897 1.00 91.69 91 ARG A N 1
ATOM 744 C CA . ARG A 1 91 ? 9.389 -6.193 -3.514 1.00 91.69 91 ARG A CA 1
ATOM 745 C C . ARG A 1 91 ? 8.440 -5.155 -2.930 1.00 91.69 91 ARG A C 1
ATOM 747 O O . ARG A 1 91 ? 8.644 -3.963 -3.111 1.00 91.69 91 ARG A O 1
ATOM 754 N N . LEU A 1 92 ? 7.427 -5.580 -2.173 1.00 92.38 92 LEU A N 1
ATOM 755 C CA . LEU A 1 92 ? 6.456 -4.639 -1.597 1.00 92.38 92 LEU A CA 1
ATOM 756 C C . LEU A 1 92 ? 7.099 -3.684 -0.576 1.00 92.38 92 LEU A C 1
ATOM 758 O O . LEU A 1 92 ? 6.955 -2.471 -0.697 1.00 92.38 92 LEU A O 1
ATOM 762 N N . TRP A 1 93 ? 7.853 -4.214 0.392 1.00 91.44 93 TRP A N 1
ATOM 763 C CA . TRP A 1 93 ? 8.566 -3.433 1.412 1.00 91.44 93 TRP A CA 1
ATOM 764 C C . TRP A 1 93 ? 9.928 -4.052 1.730 1.00 91.44 93 TRP A C 1
ATOM 766 O O . TRP A 1 93 ? 10.110 -5.262 1.604 1.00 91.44 93 TRP A O 1
ATOM 776 N N . LYS A 1 94 ? 10.878 -3.230 2.201 1.00 89.19 94 LYS A N 1
ATOM 777 C CA . LYS A 1 94 ? 12.211 -3.689 2.644 1.00 89.19 94 LYS A CA 1
ATOM 778 C C . LYS A 1 94 ? 12.160 -4.646 3.836 1.00 89.19 94 LYS A C 1
ATOM 780 O O . LYS A 1 94 ? 13.009 -5.524 3.954 1.00 89.19 94 LYS A O 1
ATOM 785 N N . GLU A 1 95 ? 11.178 -4.473 4.706 1.00 89.31 95 GLU A N 1
ATOM 786 C CA . GLU A 1 95 ? 10.946 -5.318 5.873 1.00 89.31 95 GLU A CA 1
ATOM 787 C C . GLU A 1 95 ? 9.725 -6.197 5.628 1.00 89.31 95 GLU A C 1
ATOM 789 O O . GLU A 1 95 ? 8.819 -5.819 4.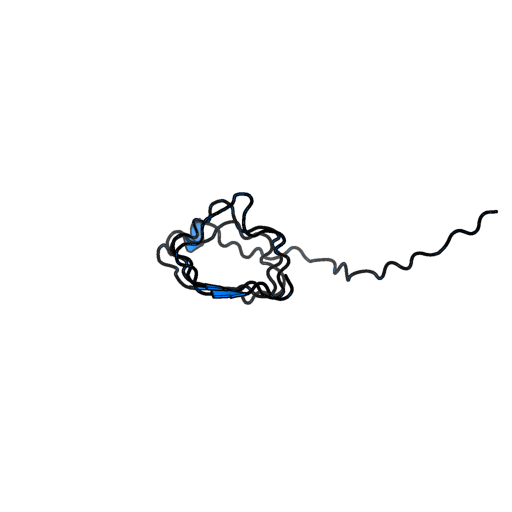882 1.00 89.31 95 GLU A O 1
ATOM 794 N N . ASN A 1 96 ? 9.697 -7.378 6.247 1.00 87.12 96 ASN A N 1
ATOM 795 C CA . ASN A 1 96 ? 8.512 -8.218 6.192 1.00 87.12 96 ASN A CA 1
ATOM 796 C C . ASN A 1 96 ? 7.402 -7.555 7.0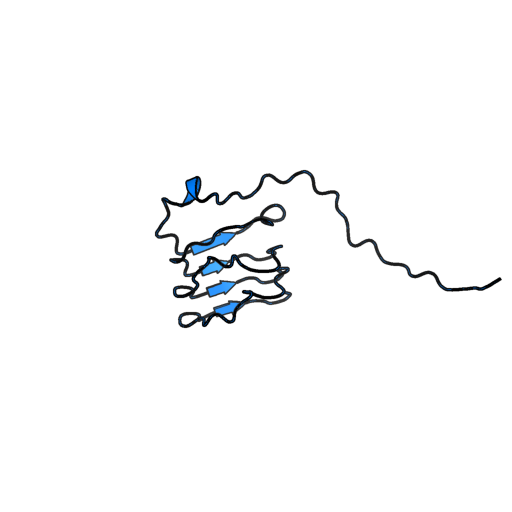17 1.00 87.12 96 ASN A C 1
ATOM 798 O O . ASN A 1 96 ? 7.537 -7.405 8.230 1.00 87.12 96 ASN A O 1
ATOM 802 N N . ARG A 1 97 ? 6.325 -7.129 6.354 1.00 89.06 97 ARG A N 1
ATOM 803 C CA . ARG A 1 97 ? 5.177 -6.492 7.001 1.00 89.06 97 ARG A CA 1
ATOM 804 C C . ARG A 1 97 ? 3.972 -7.428 6.920 1.00 89.06 97 ARG A C 1
ATOM 806 O O . ARG A 1 97 ? 3.584 -7.793 5.810 1.00 89.06 97 ARG A O 1
ATOM 813 N N . PRO A 1 98 ? 3.371 -7.821 8.053 1.00 89.19 98 PRO A N 1
ATOM 814 C CA . PRO A 1 98 ? 2.158 -8.622 8.032 1.00 89.19 98 PRO A CA 1
ATOM 815 C C . PRO A 1 98 ? 0.979 -7.804 7.487 1.00 89.19 98 PRO A C 1
ATOM 817 O O . PRO A 1 98 ? 0.819 -6.627 7.801 1.00 89.19 98 PRO A O 1
ATOM 820 N N . LEU A 1 99 ? 0.141 -8.442 6.668 1.00 93.75 99 LEU A N 1
ATOM 821 C CA . LEU A 1 99 ? -1.013 -7.824 6.009 1.00 93.75 99 LEU A CA 1
ATOM 822 C C . LEU A 1 99 ? -2.322 -8.416 6.544 1.00 93.75 99 LEU A C 1
ATOM 824 O O . LEU A 1 99 ? -3.068 -9.071 5.821 1.00 93.75 99 LEU A O 1
ATOM 828 N N . TYR A 1 100 ? -2.595 -8.198 7.832 1.00 94.50 100 TYR A N 1
ATOM 829 C CA . TYR A 1 100 ? -3.654 -8.898 8.575 1.00 94.50 100 TYR A CA 1
ATOM 830 C C . TYR A 1 100 ? -5.068 -8.760 7.989 1.00 94.50 100 TYR A C 1
ATOM 832 O O . TYR A 1 100 ? -5.884 -9.665 8.138 1.00 94.50 100 TYR A O 1
ATOM 840 N N . LYS A 1 101 ? -5.384 -7.627 7.349 1.00 97.50 101 LYS A N 1
ATOM 841 C CA . LYS A 1 101 ? -6.722 -7.348 6.792 1.00 97.50 101 LYS A CA 1
ATOM 842 C C . LYS A 1 101 ? -6.815 -7.567 5.283 1.00 97.50 101 LYS A C 1
ATOM 844 O O . LYS A 1 101 ? -7.893 -7.358 4.716 1.00 97.50 101 LYS A O 1
ATOM 849 N N . LEU A 1 102 ? -5.721 -7.975 4.639 1.00 97.94 102 LEU A N 1
ATOM 850 C CA . LEU A 1 102 ? -5.682 -8.127 3.195 1.00 97.94 102 LEU A CA 1
ATOM 851 C C . LEU A 1 102 ? -6.515 -9.334 2.771 1.00 97.94 102 LEU A C 1
ATOM 853 O O . LEU A 1 102 ? -6.338 -10.444 3.262 1.00 97.94 102 LEU A O 1
ATOM 857 N N . LYS A 1 103 ? -7.429 -9.099 1.835 1.00 98.38 103 LYS A N 1
ATOM 858 C CA . LYS A 1 103 ? -8.313 -10.115 1.255 1.00 98.38 103 LYS A CA 1
ATOM 859 C C . LYS A 1 103 ? -8.041 -10.353 -0.222 1.00 98.38 103 LYS A C 1
ATOM 861 O O . LYS A 1 103 ? -8.426 -11.388 -0.748 1.00 98.38 103 LYS A O 1
ATOM 866 N N . MET A 1 104 ? -7.417 -9.390 -0.898 1.00 98.38 104 MET A N 1
ATOM 867 C CA . MET A 1 104 ? -7.151 -9.464 -2.328 1.00 98.38 104 MET A CA 1
ATOM 868 C C . MET A 1 104 ? -5.774 -8.895 -2.649 1.00 98.38 104 MET A C 1
ATOM 870 O O . MET A 1 104 ? -5.448 -7.773 -2.262 1.00 98.38 104 MET A O 1
ATOM 874 N N . MET A 1 105 ? -4.994 -9.659 -3.408 1.00 97.50 105 MET A N 1
ATOM 875 C CA . MET A 1 105 ? -3.717 -9.225 -3.957 1.00 97.50 105 MET A CA 1
ATOM 876 C C . MET A 1 105 ? -3.648 -9.604 -5.435 1.00 97.50 105 MET A C 1
ATOM 878 O O . MET A 1 105 ? -3.937 -10.741 -5.798 1.00 97.50 105 MET A O 1
ATOM 882 N N . ASN A 1 106 ? -3.266 -8.656 -6.286 1.00 97.56 106 ASN A N 1
ATOM 883 C CA . ASN A 1 106 ? -3.004 -8.896 -7.698 1.00 97.56 106 ASN A CA 1
ATOM 884 C C . ASN A 1 106 ? -1.673 -8.251 -8.092 1.00 97.56 106 ASN A C 1
ATOM 886 O O . ASN A 1 106 ? -1.597 -7.031 -8.210 1.00 97.56 106 ASN A O 1
ATOM 890 N N . LEU A 1 107 ? -0.662 -9.089 -8.318 1.00 96.00 107 LEU A N 1
ATOM 891 C CA . LEU A 1 107 ? 0.680 -8.718 -8.789 1.00 96.00 107 LEU A CA 1
ATOM 892 C C . LEU A 1 107 ? 0.974 -9.341 -10.167 1.00 96.00 107 LEU A C 1
ATOM 894 O O . LEU A 1 107 ? 2.107 -9.674 -10.491 1.00 96.00 107 LEU A O 1
ATOM 898 N N . LYS A 1 108 ? -0.060 -9.620 -10.972 1.00 96.06 108 LYS A N 1
ATOM 899 C CA . LYS A 1 108 ? 0.126 -10.289 -12.266 1.00 96.06 108 LYS A CA 1
ATOM 900 C C . LYS A 1 108 ? 1.023 -9.450 -13.174 1.00 96.06 108 LYS A C 1
ATOM 902 O O . LYS A 1 108 ? 0.652 -8.322 -13.480 1.00 96.06 108 LYS A O 1
ATOM 907 N N . GLY A 1 109 ? 2.108 -10.032 -13.683 1.00 92.19 109 GLY A N 1
ATOM 908 C CA . GLY A 1 109 ? 3.027 -9.351 -14.603 1.00 92.19 109 GLY A CA 1
ATOM 909 C C . GLY A 1 109 ? 3.886 -8.277 -13.936 1.00 92.19 109 GLY A C 1
ATOM 910 O O . GLY A 1 109 ? 4.375 -7.402 -14.645 1.00 92.19 109 GLY A O 1
ATOM 911 N N . SER A 1 110 ? 3.967 -8.314 -12.604 1.00 83.44 110 SER A N 1
ATOM 912 C CA . SER A 1 110 ? 4.989 -7.641 -11.805 1.00 83.44 110 SER A CA 1
ATOM 913 C C . SER A 1 110 ? 6.325 -8.367 -11.875 1.00 83.44 110 SER A C 1
ATOM 915 O O . SER A 1 110 ? 6.289 -9.608 -12.052 1.00 83.44 110 SER A O 1
#

Sequence (110 aa):
MDVVEKEETLPFLETKRESSKMLNLRVDTFSKMKNLRLLKVLCLSNCDNLKYLFNELRLLDWKGCLVRLLPSNFQPDNLVALLLSYSYIERLWKENRPLYKLKMMNLKGS

Radius of gyration: 17.9 Å; chains: 1; bounding box: 52×32×45 Å

pLDDT: mean 76.83, std 20.52, range [33.88, 98.56]

Foldseek 3Di:
DDDDDDDPDPPPPPPVDDDAPAPCPPCVVCVVVQQAAEDADPDQHHDADDQDDHQNHQEDHAEQAAYQEDHQPHNQQNHAEAHHDLYNHVDHHPDDHDNVNYDYYHHHND